Protein AF-A0A7X5WQ28-F1 (afdb_monomer)

Radius of gyration: 12.82 Å; Cα contacts (8 Å, |Δi|>4): 24; chains: 1; bounding box: 33×19×29 Å

Foldseek 3Di:
DVPVVVVVVCVVVVQDDDDDDDDLPDAQVNVVVVLVVLVPDPSRPDDDDDDDHRPRHDVVVVD

Solvent-accessible surface area (backbone atoms only — not comparable to full-atom valu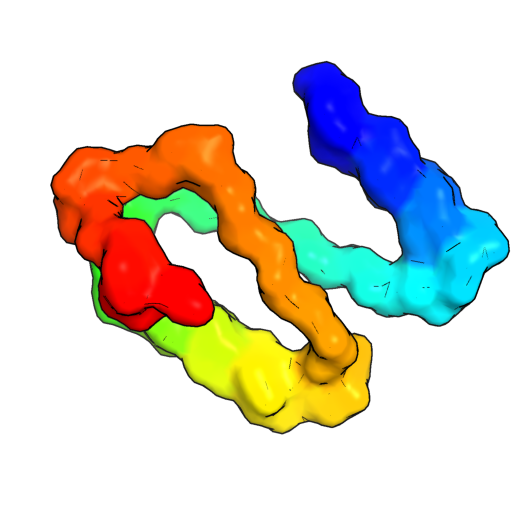es): 4355 Å² total; per-residue (Å²): 126,76,66,70,59,52,66,52,56,31,63,78,66,76,46,86,80,84,86,81,86,76,60,82,84,59,49,51,69,60,51,52,53,48,52,53,53,45,72,69,33,89,85,51,89,77,86,84,83,76,79,84,67,51,91,84,41,67,64,80,85,75,109

Secondary structure (DSSP, 8-state):
--HHHHHHHHHHTT---------TT--HHHHHHHHHHHHT-TT-----PPSSPPTTS-STTT-

Structure (mmCIF, N/CA/C/O backbone):
data_AF-A0A7X5WQ28-F1
#
_entry.id   AF-A0A7X5WQ28-F1
#
loop_
_atom_site.group_PDB
_atom_site.id
_atom_site.type_symbol
_atom_site.label_atom_id
_atom_site.label_alt_id
_atom_site.label_comp_id
_atom_site.label_asym_id
_atom_site.label_entity_id
_atom_site.label_seq_id
_atom_site.pdbx_PDB_ins_code
_atom_site.Cartn_x
_atom_site.Cartn_y
_atom_site.Cartn_z
_atom_site.occupancy
_atom_site.B_iso_or_equiv
_atom_site.auth_seq_id
_atom_site.auth_comp_id
_atom_site.auth_asym_id
_atom_site.auth_atom_id
_atom_site.pdbx_PDB_model_num
ATOM 1 N N . VAL A 1 1 ? 13.323 5.090 11.095 1.00 50.62 1 VAL A N 1
ATOM 2 C CA . VAL A 1 1 ? 14.730 4.725 10.766 1.00 50.62 1 VAL A CA 1
ATOM 3 C C . VAL A 1 1 ? 14.831 3.573 9.752 1.00 50.62 1 VAL A C 1
ATOM 5 O O . VAL A 1 1 ? 15.786 3.552 8.993 1.00 50.62 1 VAL A O 1
ATOM 8 N N . TYR A 1 2 ? 13.824 2.699 9.610 1.00 48.62 2 TYR A N 1
ATOM 9 C CA . TYR A 1 2 ? 13.857 1.562 8.667 1.00 48.62 2 TYR A CA 1
ATOM 10 C C . TYR A 1 2 ? 13.580 1.904 7.179 1.00 48.62 2 TYR A C 1
ATOM 12 O O . TYR A 1 2 ? 14.099 1.247 6.283 1.00 48.62 2 TYR A O 1
ATOM 20 N N . VAL A 1 3 ? 12.826 2.972 6.891 1.00 48.50 3 VAL A N 1
ATOM 21 C CA . VAL A 1 3 ? 12.417 3.343 5.514 1.00 48.50 3 VAL A CA 1
ATOM 22 C C . VAL A 1 3 ? 13.534 4.060 4.735 1.00 48.50 3 VAL A C 1
ATOM 24 O O . VAL A 1 3 ? 13.688 3.887 3.529 1.00 48.50 3 VAL A O 1
ATOM 27 N N . ARG A 1 4 ? 14.392 4.813 5.440 1.00 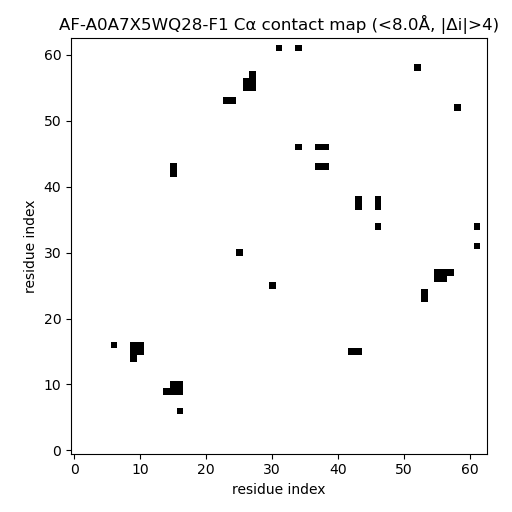50.59 4 ARG A N 1
ATOM 28 C CA . ARG A 1 4 ? 15.460 5.626 4.828 1.00 50.59 4 ARG A CA 1
ATOM 29 C C . ARG A 1 4 ? 16.553 4.801 4.142 1.00 50.59 4 ARG A C 1
ATOM 31 O O . ARG A 1 4 ? 17.133 5.286 3.177 1.00 50.59 4 ARG A O 1
ATOM 38 N N . ASN A 1 5 ? 16.818 3.579 4.605 1.00 50.34 5 ASN A N 1
ATOM 39 C CA . ASN A 1 5 ? 17.838 2.724 3.993 1.00 50.34 5 ASN A CA 1
ATOM 40 C C . ASN A 1 5 ? 17.323 1.981 2.751 1.00 50.34 5 ASN A C 1
ATOM 42 O O . ASN A 1 5 ? 18.086 1.821 1.802 1.00 50.34 5 ASN A O 1
ATOM 46 N N . LYS A 1 6 ? 16.030 1.621 2.693 1.00 51.19 6 LYS A N 1
ATOM 47 C CA . LYS A 1 6 ? 15.451 0.974 1.503 1.00 51.19 6 LYS A CA 1
ATOM 48 C C . LYS A 1 6 ? 15.449 1.912 0.299 1.00 51.19 6 LYS A C 1
ATOM 50 O O . LYS A 1 6 ? 15.955 1.531 -0.744 1.00 51.19 6 LYS A O 1
ATOM 55 N N . ALA A 1 7 ? 15.053 3.175 0.482 1.00 51.78 7 ALA A N 1
ATOM 56 C CA . ALA A 1 7 ? 15.036 4.180 -0.590 1.00 51.78 7 ALA A CA 1
ATOM 57 C C . ALA A 1 7 ? 16.407 4.438 -1.256 1.00 51.78 7 ALA A C 1
ATOM 59 O O . ALA A 1 7 ? 16.469 4.982 -2.360 1.00 51.78 7 ALA A O 1
ATOM 60 N N . ARG A 1 8 ? 17.520 4.087 -0.594 1.00 51.94 8 ARG A N 1
ATOM 61 C CA . ARG A 1 8 ? 18.867 4.199 -1.169 1.00 51.94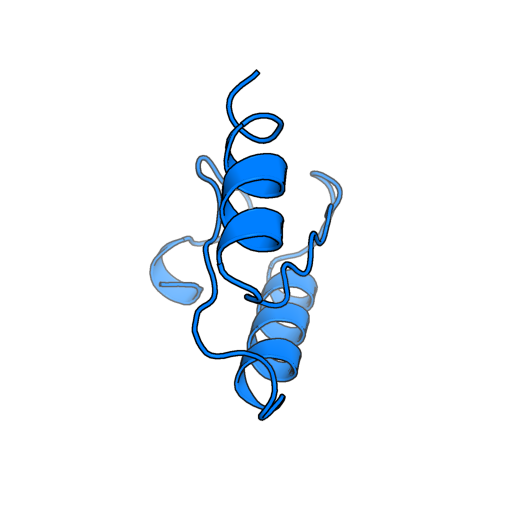 8 ARG A CA 1
ATOM 62 C C . ARG A 1 8 ? 19.233 2.973 -2.010 1.00 51.94 8 ARG A C 1
ATOM 64 O O . ARG A 1 8 ? 19.751 3.151 -3.106 1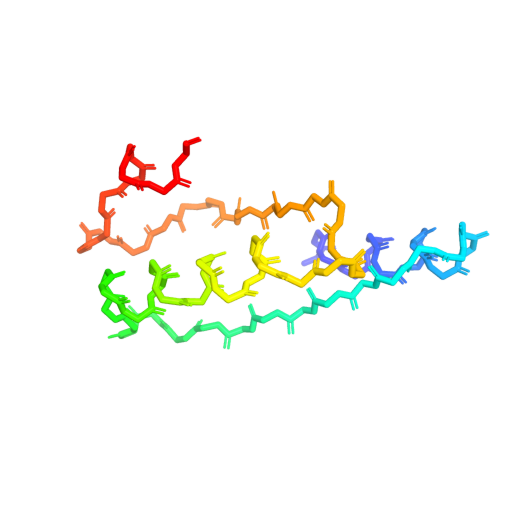.00 51.94 8 ARG A O 1
ATOM 71 N N . GLN A 1 9 ? 18.889 1.769 -1.550 1.00 50.31 9 GLN A N 1
ATOM 72 C CA . GLN A 1 9 ? 19.127 0.527 -2.296 1.00 50.31 9 GLN A CA 1
ATOM 73 C C . GLN A 1 9 ? 18.246 0.408 -3.552 1.00 50.31 9 GLN A C 1
ATOM 75 O O . GLN A 1 9 ? 18.706 -0.118 -4.559 1.00 50.31 9 GLN A O 1
ATOM 80 N N . THR A 1 10 ? 17.028 0.966 -3.559 1.00 49.81 10 THR A N 1
ATOM 81 C CA . THR A 1 10 ? 16.156 0.953 -4.754 1.00 49.81 10 THR 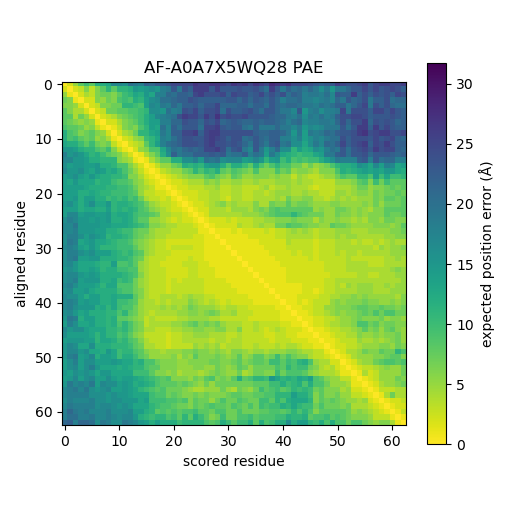A CA 1
ATOM 82 C C . THR A 1 10 ? 16.683 1.850 -5.882 1.00 49.81 10 THR A C 1
ATOM 84 O O . THR A 1 10 ? 16.567 1.489 -7.051 1.00 49.81 10 THR A O 1
ATOM 87 N N . ARG A 1 11 ? 17.339 2.982 -5.559 1.00 51.28 11 ARG A N 1
ATOM 88 C CA . ARG A 1 11 ? 17.976 3.850 -6.574 1.00 51.28 11 ARG A CA 1
ATOM 89 C C . ARG A 1 11 ? 19.208 3.213 -7.211 1.00 51.28 11 ARG A C 1
ATOM 91 O O . ARG A 1 11 ? 19.433 3.415 -8.398 1.00 51.28 11 ARG A O 1
ATOM 98 N N . GLU A 1 12 ? 19.986 2.454 -6.444 1.00 48.75 12 GLU A N 1
ATOM 99 C CA . GLU A 1 12 ? 21.182 1.760 -6.945 1.00 48.75 12 GLU A CA 1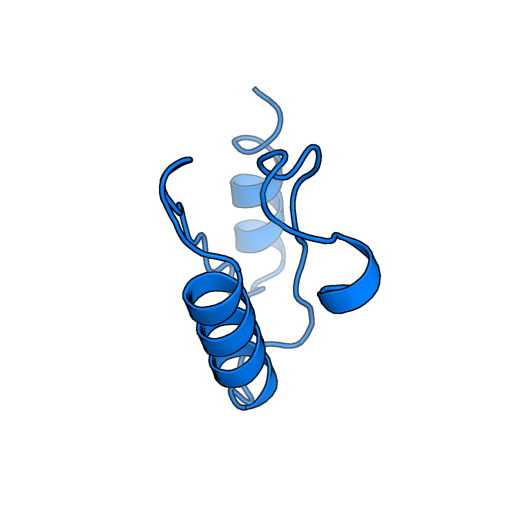
ATOM 100 C C . GLU A 1 12 ? 20.828 0.538 -7.821 1.00 48.75 12 GLU A C 1
ATOM 102 O O . GLU A 1 12 ? 21.642 0.126 -8.640 1.00 48.75 12 GLU A O 1
ATOM 107 N N . ALA A 1 13 ? 19.596 0.017 -7.724 1.00 52.69 13 ALA A N 1
ATOM 108 C CA . ALA A 1 13 ? 19.091 -1.114 -8.513 1.00 52.69 13 ALA A CA 1
ATOM 109 C C . ALA A 1 13 ? 18.195 -0.722 -9.714 1.00 52.69 13 ALA A C 1
ATOM 111 O O . ALA A 1 13 ? 17.625 -1.604 -10.351 1.00 52.69 13 ALA A O 1
ATOM 112 N N . ALA A 1 14 ? 18.036 0.576 -10.015 1.00 54.78 14 ALA A N 1
ATOM 113 C CA . ALA A 1 14 ? 17.106 1.096 -11.036 1.00 54.78 14 ALA A CA 1
ATOM 114 C C . ALA A 1 14 ? 15.633 0.661 -10.850 1.00 54.78 14 ALA A C 1
ATOM 116 O O . ALA A 1 14 ? 14.843 0.668 -11.794 1.00 54.78 14 ALA A O 1
ATOM 117 N N . MET A 1 15 ? 15.247 0.302 -9.625 1.00 58.16 15 MET A N 1
ATOM 118 C CA . MET A 1 15 ? 13.884 -0.101 -9.295 1.00 58.16 15 MET A CA 1
ATOM 119 C C . MET A 1 15 ? 13.064 1.145 -8.936 1.00 58.16 15 MET A C 1
ATOM 121 O O . MET A 1 15 ? 13.475 1.964 -8.107 1.00 58.16 15 MET A O 1
ATOM 125 N N . ALA A 1 16 ? 11.896 1.309 -9.558 1.00 64.06 16 ALA A N 1
ATOM 126 C CA . ALA A 1 16 ? 10.974 2.382 -9.208 1.00 64.06 16 ALA A CA 1
ATOM 127 C C . ALA A 1 16 ? 10.430 2.141 -7.788 1.00 64.06 16 ALA A C 1
ATOM 129 O O . ALA A 1 16 ? 9.853 1.095 -7.502 1.00 64.06 16 ALA A O 1
ATOM 130 N N . SER A 1 17 ? 10.657 3.093 -6.881 1.00 66.56 17 SER A N 1
ATOM 131 C CA . SER A 1 17 ? 10.158 3.036 -5.505 1.00 66.56 17 SER A CA 1
ATOM 132 C C . SER A 1 17 ? 9.040 4.053 -5.346 1.00 66.56 17 SER A C 1
ATOM 134 O O . SER A 1 17 ? 9.303 5.255 -5.319 1.00 66.56 17 SER A O 1
ATOM 136 N N . PHE A 1 18 ? 7.812 3.571 -5.198 1.00 72.25 18 PHE A N 1
ATOM 137 C CA . PHE A 1 18 ? 6.644 4.401 -4.922 1.00 72.25 18 PHE A CA 1
ATOM 138 C C . PHE A 1 18 ? 6.357 4.359 -3.418 1.00 72.25 18 PHE A C 1
ATOM 140 O O . PHE A 1 18 ? 6.069 3.301 -2.863 1.00 72.25 18 PHE A O 1
ATOM 147 N N . GLU A 1 19 ? 6.508 5.494 -2.731 1.00 79.06 19 GLU A N 1
ATOM 148 C CA . GLU A 1 19 ? 6.212 5.610 -1.299 1.00 79.06 19 GLU A CA 1
ATOM 149 C C . GLU A 1 19 ? 4.843 6.275 -1.121 1.00 79.06 19 GLU A C 1
ATOM 151 O O . GLU A 1 19 ? 4.692 7.470 -1.372 1.00 79.06 19 GLU A O 1
ATOM 156 N N . HIS A 1 20 ? 3.854 5.504 -0.668 1.00 81.62 20 HIS A N 1
ATOM 157 C CA . HIS A 1 20 ? 2.534 6.013 -0.304 1.00 81.62 20 HIS A CA 1
ATOM 158 C C . HIS A 1 20 ? 2.426 6.104 1.216 1.00 81.62 20 HIS A C 1
ATOM 160 O O . HIS A 1 20 ? 2.427 5.091 1.913 1.00 81.62 20 HIS A O 1
ATOM 166 N N . ARG A 1 21 ? 2.354 7.331 1.739 1.00 79.31 21 ARG A N 1
ATOM 167 C CA . ARG A 1 21 ? 2.095 7.582 3.159 1.00 79.31 21 ARG A CA 1
ATOM 168 C C . ARG A 1 21 ? 0.613 7.839 3.346 1.00 79.31 21 ARG A C 1
ATOM 170 O O . ARG A 1 21 ? 0.129 8.907 2.987 1.00 79.31 21 ARG A O 1
ATOM 177 N N . LEU A 1 22 ? -0.071 6.842 3.883 1.00 81.00 22 LEU A N 1
ATOM 178 C CA . LEU A 1 22 ? -1.462 6.945 4.288 1.00 81.00 22 LEU A CA 1
ATOM 179 C C . LEU A 1 22 ? -1.530 7.362 5.758 1.00 81.00 22 LEU A C 1
ATOM 181 O O . LEU A 1 22 ? -0.656 7.006 6.553 1.00 81.00 22 LEU A O 1
ATOM 185 N N . ASP A 1 23 ? -2.537 8.161 6.096 1.00 80.50 23 ASP A N 1
ATOM 186 C CA . ASP A 1 23 ? -2.785 8.578 7.474 1.00 80.50 23 ASP A CA 1
ATOM 187 C C . ASP A 1 23 ? -3.390 7.419 8.284 1.00 80.50 23 ASP A C 1
ATOM 189 O O . ASP A 1 23 ? -4.026 6.530 7.718 1.00 80.50 23 ASP A O 1
ATOM 193 N N . ALA A 1 24 ? -3.235 7.424 9.609 1.00 76.56 24 ALA A N 1
ATOM 194 C CA . ALA A 1 24 ? -3.838 6.406 10.472 1.00 76.56 24 ALA A CA 1
ATOM 195 C C . ALA A 1 24 ? -5.379 6.440 10.471 1.00 76.56 24 ALA A C 1
ATOM 197 O O . ALA A 1 24 ? -6.002 5.467 10.880 1.00 76.56 24 ALA A O 1
ATOM 198 N N . SER A 1 25 ? -5.989 7.538 10.015 1.00 80.12 25 SER A N 1
ATOM 199 C CA . SER A 1 25 ? -7.434 7.667 9.785 1.00 80.12 25 SER A CA 1
ATOM 200 C C . SER A 1 25 ? -7.916 7.081 8.455 1.00 80.12 25 SER A C 1
ATOM 202 O O . SER A 1 25 ? -9.124 7.007 8.242 1.00 80.12 25 SER A O 1
ATOM 204 N N . THR A 1 26 ? -6.997 6.659 7.578 1.00 81.00 26 THR A N 1
ATOM 205 C CA . THR A 1 26 ? -7.338 6.055 6.281 1.00 81.00 26 THR A CA 1
ATOM 206 C C . THR A 1 26 ? -8.193 4.813 6.508 1.00 81.00 26 THR A C 1
ATOM 208 O O . THR A 1 26 ? -7.873 3.966 7.352 1.00 81.00 26 THR A O 1
ATOM 211 N N . GLY A 1 27 ? -9.296 4.721 5.770 1.00 82.44 27 GLY A N 1
ATOM 212 C CA . GLY A 1 27 ? -10.201 3.579 5.852 1.00 82.44 27 GLY A CA 1
ATOM 213 C C . GLY A 1 27 ? -9.655 2.353 5.120 1.00 82.44 27 GLY A C 1
ATOM 214 O O . GLY A 1 27 ? -8.830 2.465 4.213 1.00 82.44 27 GLY A O 1
ATOM 215 N N . GLU A 1 28 ? -10.175 1.173 5.456 1.00 82.00 28 GLU A N 1
ATOM 216 C CA . GLU A 1 28 ? -9.833 -0.074 4.758 1.00 82.00 28 GLU A CA 1
ATOM 217 C C . GLU A 1 28 ? -10.119 0.016 3.251 1.00 82.00 28 GLU A C 1
ATOM 219 O O . GLU A 1 28 ? -9.264 -0.326 2.439 1.00 82.00 28 GLU A O 1
ATOM 224 N N . ALA A 1 29 ? -11.274 0.567 2.862 1.00 84.94 29 ALA A N 1
ATOM 225 C CA . ALA A 1 29 ? -11.641 0.736 1.455 1.00 84.94 29 ALA A CA 1
ATOM 226 C C . ALA A 1 29 ? -10.636 1.606 0.678 1.00 84.94 29 ALA A C 1
ATOM 228 O O . ALA A 1 29 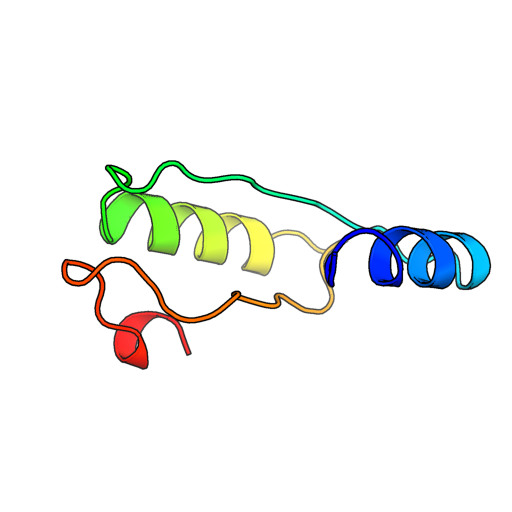? -10.270 1.278 -0.446 1.00 84.94 29 ALA A O 1
ATOM 229 N N . GLU A 1 30 ? -10.134 2.682 1.289 1.00 84.88 30 GLU A N 1
ATOM 230 C CA . GLU A 1 30 ? -9.144 3.561 0.655 1.00 84.88 30 GLU A CA 1
ATOM 231 C C . GLU A 1 30 ? -7.789 2.863 0.480 1.00 84.88 30 GLU A C 1
ATOM 233 O O . GLU A 1 30 ? -7.111 3.066 -0.536 1.00 84.88 30 GLU A O 1
ATOM 238 N N . LEU A 1 31 ? -7.400 2.022 1.447 1.00 84.94 31 LEU A N 1
ATOM 239 C CA . LEU A 1 31 ? -6.202 1.194 1.347 1.00 84.94 31 LEU A CA 1
ATOM 240 C C . LEU A 1 31 ? -6.350 0.139 0.244 1.00 84.94 31 LEU A C 1
ATOM 242 O O . LEU A 1 31 ? -5.456 0.016 -0.594 1.00 84.94 31 LEU A O 1
ATOM 246 N N . LEU A 1 32 ? -7.475 -0.580 0.202 1.00 86.12 32 LEU A N 1
ATOM 247 C CA . LEU A 1 32 ? -7.757 -1.583 -0.829 1.00 86.12 32 LEU A CA 1
ATOM 248 C C . LEU A 1 32 ? -7.796 -0.960 -2.229 1.00 86.12 32 LEU A C 1
ATOM 250 O O . LEU A 1 32 ? -7.196 -1.501 -3.156 1.00 86.12 32 LEU A O 1
ATOM 254 N N . ASP A 1 33 ? -8.396 0.222 -2.380 1.00 89.25 33 ASP A N 1
ATOM 255 C CA . ASP A 1 33 ? -8.398 0.964 -3.643 1.00 89.25 33 ASP A CA 1
ATOM 256 C C . ASP A 1 33 ? -6.991 1.393 -4.069 1.00 89.25 33 ASP A C 1
ATOM 258 O O . ASP A 1 33 ? -6.680 1.457 -5.263 1.00 89.25 33 ASP A O 1
ATOM 262 N N . LEU A 1 34 ? -6.115 1.740 -3.121 1.00 88.06 34 LEU A N 1
ATOM 263 C CA . LEU A 1 34 ? -4.714 2.018 -3.432 1.00 88.06 34 LEU A CA 1
ATOM 264 C C . LEU A 1 34 ? -3.993 0.750 -3.898 1.00 88.06 34 LEU A C 1
ATOM 266 O O . LEU A 1 34 ? -3.308 0.789 -4.919 1.00 88.06 34 LEU A O 1
ATOM 270 N N . VAL A 1 35 ? -4.167 -0.366 -3.189 1.00 86.12 35 VAL A N 1
ATOM 271 C CA . VAL A 1 35 ? -3.570 -1.657 -3.559 1.00 86.12 35 VAL A CA 1
ATOM 272 C C . VAL A 1 35 ? -4.057 -2.102 -4.938 1.00 86.12 35 VAL A C 1
ATOM 274 O O . VAL A 1 35 ? -3.240 -2.478 -5.775 1.00 86.12 35 VAL A O 1
ATOM 277 N N . ALA A 1 36 ? -5.353 -1.979 -5.229 1.00 88.62 36 ALA A N 1
ATOM 278 C CA . ALA A 1 36 ? -5.926 -2.299 -6.534 1.00 88.62 36 ALA A CA 1
ATOM 279 C C . ALA A 1 36 ? -5.327 -1.439 -7.659 1.00 88.62 36 ALA A C 1
ATOM 281 O O . ALA A 1 36 ? -4.972 -1.961 -8.716 1.00 88.62 36 ALA A O 1
ATOM 282 N N . ARG A 1 37 ? -5.156 -0.130 -7.423 1.00 88.62 37 ARG A N 1
ATOM 283 C CA . ARG A 1 37 ? -4.499 0.777 -8.379 1.00 88.62 37 ARG A CA 1
ATOM 284 C C . ARG A 1 37 ? -3.046 0.390 -8.635 1.00 88.62 37 ARG A C 1
ATOM 286 O O . ARG A 1 37 ? -2.626 0.389 -9.786 1.00 88.62 37 ARG A O 1
ATOM 293 N N . LEU A 1 38 ? -2.305 0.043 -7.585 1.00 88.12 38 LEU A N 1
ATOM 294 C CA . LEU A 1 38 ? -0.914 -0.390 -7.703 1.00 88.12 38 LEU A CA 1
ATOM 295 C C . LEU A 1 38 ? -0.797 -1.751 -8.402 1.00 88.12 38 LEU A C 1
ATOM 297 O O . LEU A 1 38 ? 0.088 -1.921 -9.226 1.00 88.12 38 LEU A O 1
ATOM 301 N N . ASN A 1 39 ? -1.712 -2.688 -8.150 1.00 86.19 39 ASN A N 1
ATOM 302 C CA . ASN A 1 39 ? -1.753 -3.980 -8.844 1.00 86.19 39 ASN A CA 1
ATOM 303 C C . ASN A 1 39 ? -2.069 -3.851 -10.342 1.00 86.19 39 ASN A C 1
ATOM 305 O O . ASN A 1 39 ? -1.663 -4.701 -11.131 1.00 86.19 39 ASN A O 1
ATOM 309 N N . ALA A 1 40 ? -2.805 -2.812 -10.740 1.00 89.25 40 ALA A N 1
ATOM 310 C CA . ALA A 1 40 ? -3.107 -2.537 -12.141 1.00 89.25 40 ALA A CA 1
ATOM 311 C C . ALA A 1 40 ? -1.980 -1.784 -12.872 1.00 89.25 40 ALA A C 1
ATOM 313 O O . ALA A 1 40 ? -2.032 -1.663 -14.098 1.00 89.25 40 ALA A O 1
ATOM 314 N N . ASP A 1 41 ? -0.983 -1.263 -12.152 1.00 86.56 41 ASP A N 1
ATOM 315 C CA . ASP A 1 41 ? 0.114 -0.504 -12.740 1.00 86.56 41 ASP A CA 1
ATOM 316 C C . ASP A 1 41 ? 1.222 -1.455 -13.236 1.00 86.56 41 ASP A C 1
ATOM 318 O O . ASP A 1 41 ? 1.895 -2.093 -12.424 1.00 86.56 41 ASP A O 1
ATOM 322 N N . PRO A 1 42 ? 1.483 -1.538 -14.555 1.00 85.75 42 PRO A N 1
ATOM 323 C CA . PRO A 1 42 ? 2.540 -2.390 -15.099 1.00 85.75 42 PRO A CA 1
ATOM 324 C C . PRO A 1 42 ? 3.958 -1.960 -14.683 1.00 85.75 42 PRO A C 1
ATOM 326 O O . PRO A 1 42 ? 4.910 -2.708 -14.904 1.00 85.75 42 PRO A O 1
ATOM 329 N N . ALA A 1 43 ? 4.136 -0.770 -14.101 1.00 82.81 43 ALA A N 1
ATOM 330 C CA . ALA A 1 43 ? 5.403 -0.349 -13.509 1.00 82.81 43 ALA A CA 1
ATOM 331 C C . ALA A 1 43 ? 5.628 -0.934 -12.100 1.00 82.81 43 ALA A C 1
ATOM 333 O O . ALA A 1 43 ? 6.764 -0.935 -11.605 1.00 82.81 43 ALA A O 1
ATOM 334 N N . VAL A 1 44 ? 4.578 -1.4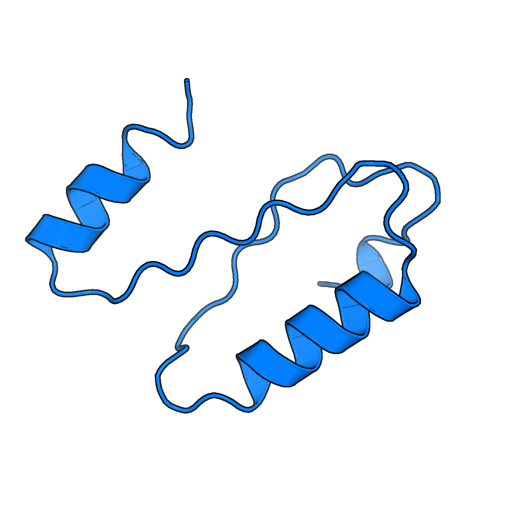43 -11.448 1.00 84.62 44 VAL A N 1
ATOM 335 C CA . VAL A 1 44 ? 4.628 -1.996 -10.093 1.00 84.62 44 VAL A CA 1
ATOM 336 C C . VAL A 1 44 ? 4.766 -3.511 -10.162 1.00 84.62 44 VAL A C 1
ATOM 338 O O . VAL A 1 44 ? 3.896 -4.235 -10.624 1.00 84.62 44 VAL A O 1
ATOM 341 N N . HIS A 1 45 ? 5.890 -4.000 -9.651 1.00 82.50 45 HIS A N 1
ATOM 342 C CA . HIS A 1 45 ? 6.228 -5.426 -9.671 1.00 82.50 45 HIS A CA 1
ATOM 343 C C . HIS A 1 45 ? 6.110 -6.079 -8.288 1.00 82.50 45 HIS A C 1
ATOM 345 O O . HIS A 1 45 ? 6.273 -7.288 -8.147 1.00 82.50 45 HIS A O 1
ATOM 351 N N . GLY A 1 46 ? 5.868 -5.276 -7.253 1.00 80.50 46 GLY A N 1
ATOM 352 C CA . GLY A 1 46 ? 5.732 -5.741 -5.883 1.00 80.50 46 GLY A CA 1
ATOM 353 C C . GLY A 1 46 ? 5.257 -4.620 -4.972 1.00 80.50 46 GLY A C 1
ATOM 354 O O . GLY A 1 46 ? 5.753 -3.494 -5.044 1.00 80.50 46 GLY A O 1
ATOM 355 N N . ILE A 1 47 ? 4.302 -4.947 -4.107 1.00 83.69 47 ILE A N 1
ATOM 356 C CA . ILE A 1 47 ? 3.744 -4.050 -3.097 1.00 83.69 47 ILE A CA 1
ATOM 357 C C . ILE A 1 47 ? 4.217 -4.556 -1.737 1.00 83.69 47 ILE A C 1
ATOM 359 O O . ILE A 1 47 ? 4.149 -5.748 -1.449 1.00 83.69 47 ILE A O 1
ATOM 363 N N . LEU A 1 48 ? 4.727 -3.654 -0.900 1.00 81.44 48 LEU A N 1
ATOM 364 C CA . LEU A 1 48 ? 5.126 -3.976 0.466 1.00 81.44 48 LEU A CA 1
ATOM 365 C C . LEU A 1 48 ? 4.336 -3.094 1.422 1.00 81.44 48 LEU A C 1
ATOM 367 O O . LEU A 1 48 ? 4.553 -1.884 1.479 1.00 81.44 48 LEU A O 1
ATOM 371 N N . VAL A 1 49 ? 3.443 -3.720 2.183 1.00 80.06 49 VAL A N 1
ATOM 372 C CA . VAL A 1 49 ? 2.646 -3.060 3.219 1.00 80.06 49 VAL A CA 1
ATOM 373 C C . VAL A 1 49 ? 3.390 -3.154 4.547 1.00 80.06 49 VAL A C 1
ATOM 375 O O . VAL A 1 49 ? 3.886 -4.215 4.929 1.00 80.06 49 VAL A O 1
ATOM 378 N N . GLN A 1 50 ? 3.541 -2.023 5.236 1.00 76.75 50 GLN A N 1
ATOM 379 C CA . GLN A 1 50 ? 4.268 -1.969 6.498 1.00 76.75 50 GLN A CA 1
ATOM 380 C C . GLN A 1 50 ? 3.316 -2.189 7.678 1.00 76.75 50 GLN A C 1
ATOM 382 O O . GLN A 1 50 ? 2.349 -1.455 7.839 1.00 76.75 50 GLN A O 1
ATOM 387 N N . LEU A 1 51 ? 3.633 -3.184 8.509 1.00 75.50 51 LEU A N 1
ATOM 388 C CA . LEU A 1 51 ? 2.907 -3.508 9.738 1.00 75.50 51 LEU A CA 1
ATOM 389 C C . LEU A 1 51 ? 3.487 -2.762 10.964 1.00 75.50 51 LEU A C 1
ATOM 391 O O . LEU A 1 51 ? 4.686 -2.443 10.962 1.00 75.50 51 LEU A O 1
ATOM 395 N N . PRO A 1 52 ? 2.690 -2.546 12.034 1.00 75.62 52 PRO A N 1
ATOM 396 C CA . PRO A 1 52 ? 1.260 -2.869 12.140 1.00 75.62 52 PRO A CA 1
ATOM 397 C C . PRO A 1 52 ? 0.378 -1.886 11.355 1.00 75.62 52 PRO A C 1
ATOM 399 O O . PRO A 1 52 ? 0.701 -0.702 11.257 1.00 75.62 52 PRO A O 1
ATOM 402 N N . LEU A 1 53 ? -0.723 -2.395 10.796 1.00 77.06 53 LEU A N 1
ATOM 403 C CA . LEU A 1 53 ? -1.789 -1.570 10.226 1.00 77.06 53 LEU A CA 1
ATOM 404 C C . LEU A 1 53 ? -2.653 -0.975 11.354 1.00 77.06 53 LEU A C 1
ATOM 406 O O . LEU A 1 53 ? -2.628 -1.499 12.469 1.00 77.06 53 LEU A O 1
ATOM 410 N N . PRO A 1 54 ? -3.389 0.122 11.094 1.00 77.75 54 PRO A N 1
ATOM 411 C CA . PRO A 1 54 ? -4.407 0.615 12.018 1.00 77.75 54 PRO A CA 1
ATOM 412 C C . PRO A 1 54 ? -5.409 -0.483 12.397 1.00 77.75 54 PRO A C 1
ATOM 414 O O . PRO A 1 54 ? -5.805 -1.260 11.534 1.00 77.75 54 PRO A O 1
ATOM 417 N N . ASP A 1 55 ? -5.862 -0.501 13.654 1.00 74.44 55 ASP A N 1
ATOM 418 C CA . ASP A 1 55 ? -6.749 -1.546 14.199 1.00 74.44 55 ASP A CA 1
ATOM 419 C C . ASP A 1 55 ? -8.070 -1.701 13.425 1.00 74.44 55 ASP A C 1
ATOM 421 O O . ASP A 1 55 ? -8.708 -2.749 13.486 1.00 74.44 55 ASP A O 1
ATOM 425 N N . GLN A 1 56 ? -8.495 -0.658 12.704 1.00 76.56 56 GLN A N 1
ATOM 426 C CA . GLN A 1 56 ? -9.695 -0.696 11.871 1.00 76.56 56 GLN A CA 1
ATOM 427 C C . GLN A 1 56 ? -9.506 -1.363 10.497 1.00 76.56 56 GLN A C 1
ATOM 429 O O . GLN A 1 56 ? -10.452 -1.369 9.715 1.00 76.56 56 GLN A O 1
A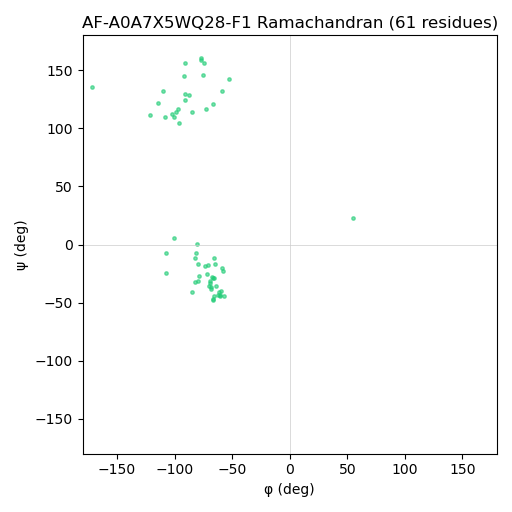TOM 434 N N . ILE A 1 57 ? -8.304 -1.846 10.168 1.00 75.62 57 ILE A N 1
ATOM 435 C CA . ILE A 1 57 ? -7.986 -2.469 8.880 1.00 75.62 57 ILE A CA 1
ATOM 436 C C . ILE A 1 57 ? -7.648 -3.938 9.111 1.00 75.62 57 ILE A C 1
ATOM 438 O O . ILE A 1 57 ? -6.691 -4.255 9.821 1.00 75.62 57 ILE A O 1
ATOM 442 N N . ASP A 1 58 ? -8.396 -4.826 8.459 1.00 75.69 58 ASP A N 1
ATOM 443 C CA . ASP A 1 58 ? -8.068 -6.246 8.443 1.00 75.69 58 ASP A CA 1
ATOM 444 C C . ASP A 1 58 ? -6.846 -6.501 7.544 1.00 75.69 58 ASP A C 1
ATOM 446 O O . ASP A 1 58 ? -6.866 -6.257 6.336 1.00 75.69 58 ASP A O 1
ATOM 450 N N . ALA A 1 59 ? -5.754 -6.977 8.143 1.00 72.31 59 ALA A N 1
ATOM 451 C CA . ALA A 1 59 ? -4.533 -7.297 7.414 1.00 72.31 59 ALA A CA 1
ATOM 452 C C . ALA A 1 59 ? -4.718 -8.495 6.468 1.00 72.31 59 ALA A C 1
ATOM 454 O O . ALA A 1 59 ? -4.046 -8.538 5.437 1.00 72.31 59 ALA A O 1
ATOM 455 N N . ASP A 1 60 ? -5.634 -9.421 6.777 1.00 73.56 60 ASP A N 1
ATOM 456 C CA . ASP A 1 60 ? -5.915 -10.592 5.936 1.00 73.56 60 ASP A CA 1
ATOM 457 C C . ASP A 1 60 ? -6.652 -10.200 4.645 1.00 73.56 60 ASP A C 1
ATOM 459 O O . ASP A 1 60 ? -6.510 -10.873 3.628 1.00 73.56 60 ASP A O 1
ATOM 463 N N . SER A 1 61 ? -7.384 -9.080 4.642 1.00 71.50 61 SER A N 1
ATOM 464 C CA . SER A 1 61 ? -7.989 -8.518 3.423 1.00 71.50 61 SER A CA 1
ATOM 465 C C . SER A 1 61 ? -6.956 -7.903 2.467 1.00 71.50 61 SER A C 1
ATOM 467 O O . SER A 1 61 ? -7.266 -7.653 1.301 1.00 71.50 61 SER A O 1
ATOM 469 N N . VAL A 1 62 ? -5.747 -7.603 2.958 1.00 66.44 62 VAL A N 1
ATOM 470 C CA . VAL A 1 62 ? -4.706 -6.847 2.237 1.00 66.44 62 VAL A CA 1
ATOM 471 C C . VAL A 1 62 ? -3.540 -7.736 1.771 1.00 66.44 62 VAL A C 1
ATOM 473 O O . VAL A 1 62 ? -2.840 -7.357 0.827 1.00 66.44 62 VAL A O 1
ATOM 476 N N . LEU A 1 63 ? -3.311 -8.878 2.432 1.00 63.00 63 LEU A N 1
ATOM 477 C CA . LEU A 1 63 ? -2.227 -9.840 2.170 1.00 63.00 63 LEU A CA 1
ATOM 478 C C . LEU A 1 63 ? -2.601 -10.897 1.122 1.00 63.00 63 LEU A C 1
ATOM 480 O O . LEU A 1 63 ? -1.690 -11.252 0.338 1.00 63.00 63 LEU A O 1
#

Mean predicted aligned error: 9.35 Å

pLDDT: mean 73.03, std 13.49, range [48.5, 89.25]

Nearest PDB structures (foldseek):
  5o22-assembly1_A  TM=9.342E-01  e=5.362E-03  Escherichia coli K-12
  7ehv-assembly1_B  TM=9.298E-01  e=4.368E-03  Homo sapiens
  1b0a-assembly1_A  TM=9.272E-01  e=5.362E-03  Escherichia coli K-12
  6s4a-assembly1_A  TM=9.320E-01  e=5.362E-03  Homo sapiens
  7ehv-assembly1_A  TM=9.321E-01  e=5.742E-03  Homo sapiens

Sequence (63 aa):
VYVRNKARQTREAAMASFEHRLDASTGEAELLDLVARLNADPAVHGILVQLPLPDQIDADSVL